Protein AF-A0A0R1ZJF3-F1 (afdb_monomer_lite)

Radius of gyration: 15.43 Å; chains: 1; bounding box: 34×26×50 Å

Secondary structure (DSSP, 8-state):
-PPPPHHHHHHHHHHHHHTS-HHHHSSHHHHHHHHHHHHHHTT--HHHHHHHHHHHHHHHHHHHHTTS-----HHHHHHHHHHHHHHHHHHHHHHHHHHHHHHT-

Structure (mmCIF, N/CA/C/O backbone):
data_AF-A0A0R1ZJF3-F1
#
_entry.id   AF-A0A0R1ZJF3-F1
#
loop_
_atom_site.group_PDB
_atom_site.id
_atom_site.type_symbol
_atom_site.label_atom_id
_atom_site.label_alt_id
_atom_site.label_comp_id
_atom_site.label_asym_id
_atom_site.label_entity_id
_atom_site.label_seq_id
_atom_site.pdbx_PDB_ins_code
_atom_site.Cartn_x
_atom_site.Cartn_y
_atom_site.Cartn_z
_atom_site.occupancy
_atom_site.B_iso_or_equiv
_atom_site.auth_seq_id
_atom_site.auth_comp_id
_atom_site.auth_asym_id
_atom_site.auth_atom_id
_atom_site.pdbx_PDB_model_num
ATOM 1 N N . MET A 1 1 ? 4.029 11.086 -17.158 1.00 46.34 1 MET A N 1
ATOM 2 C CA . MET A 1 1 ? 3.698 10.683 -15.772 1.00 46.34 1 MET A CA 1
ATOM 3 C C . MET A 1 1 ? 4.679 9.601 -15.334 1.00 46.34 1 MET A C 1
ATOM 5 O O . MET A 1 1 ? 4.661 8.502 -15.892 1.00 46.34 1 MET A O 1
ATOM 9 N N . GLY A 1 2 ? 5.639 10.009 -14.497 1.00 53.88 2 GLY A N 1
ATOM 10 C CA . GLY A 1 2 ? 6.896 9.313 -14.201 1.00 53.88 2 GLY A CA 1
ATOM 11 C C . GLY A 1 2 ? 6.761 8.154 -13.212 1.00 53.88 2 GLY A C 1
ATOM 12 O O . GLY A 1 2 ? 5.717 7.970 -12.598 1.00 53.88 2 GLY A O 1
ATOM 13 N N . LYS A 1 3 ? 7.820 7.344 -13.118 1.00 74.88 3 LYS A N 1
ATOM 14 C CA . LYS A 1 3 ? 7.965 6.277 -12.118 1.00 74.88 3 LYS A CA 1
ATOM 15 C C . LYS A 1 3 ? 7.875 6.902 -10.719 1.00 74.88 3 LYS A C 1
ATOM 17 O O . LYS A 1 3 ? 8.533 7.912 -10.501 1.00 74.88 3 LYS A O 1
ATOM 22 N N . ILE A 1 4 ? 7.099 6.313 -9.808 1.00 87.00 4 ILE A N 1
ATOM 23 C CA . ILE A 1 4 ? 7.144 6.709 -8.394 1.00 87.00 4 ILE A CA 1
ATOM 24 C C . ILE A 1 4 ? 8.488 6.266 -7.804 1.00 87.00 4 ILE A C 1
ATOM 26 O O . ILE A 1 4 ? 8.961 5.161 -8.089 1.00 87.00 4 ILE A O 1
ATOM 30 N N . SER A 1 5 ? 9.117 7.116 -7.006 1.00 92.00 5 SER A N 1
ATOM 31 C CA . SER A 1 5 ? 10.295 6.755 -6.221 1.00 92.00 5 SER A CA 1
ATOM 32 C C . SER A 1 5 ? 9.906 6.037 -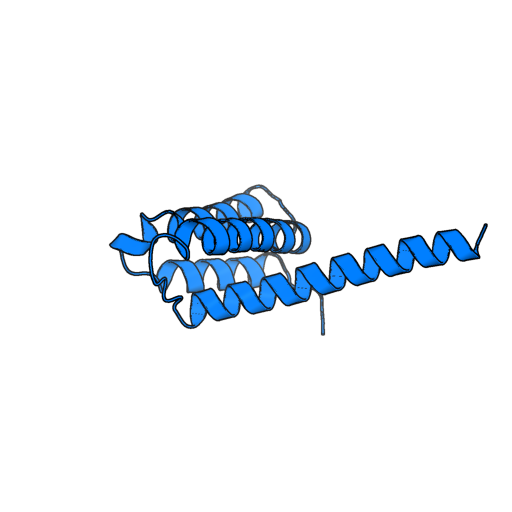4.923 1.00 92.00 5 SER A C 1
ATOM 34 O O . SER A 1 5 ? 8.777 6.142 -4.440 1.00 92.00 5 SER A O 1
ATOM 36 N N . ASN A 1 6 ? 10.863 5.328 -4.316 1.00 92.50 6 ASN A N 1
ATOM 37 C CA . ASN A 1 6 ? 10.654 4.694 -3.009 1.00 92.50 6 ASN A CA 1
ATOM 38 C C . ASN A 1 6 ? 10.295 5.725 -1.929 1.00 92.50 6 ASN A C 1
ATOM 40 O O . ASN A 1 6 ? 9.447 5.446 -1.090 1.00 92.50 6 ASN A O 1
ATOM 44 N N . GLN A 1 7 ? 10.904 6.915 -1.974 1.00 93.94 7 GLN A N 1
ATOM 45 C CA . GLN A 1 7 ? 10.639 7.983 -1.013 1.00 93.94 7 GLN A CA 1
ATOM 46 C C . GLN A 1 7 ? 9.219 8.537 -1.161 1.00 93.94 7 GLN A C 1
ATOM 48 O O . GLN A 1 7 ? 8.513 8.656 -0.166 1.00 93.94 7 GLN A O 1
ATOM 53 N N . GLU A 1 8 ? 8.774 8.819 -2.390 1.00 95.12 8 GLU A N 1
ATOM 54 C CA . GLU A 1 8 ? 7.407 9.294 -2.642 1.00 95.12 8 GLU A CA 1
ATOM 55 C C . GLU A 1 8 ? 6.364 8.274 -2.177 1.00 95.12 8 GLU A C 1
ATOM 57 O O . GLU A 1 8 ? 5.396 8.639 -1.511 1.00 95.12 8 GLU A O 1
ATOM 62 N N . LEU A 1 9 ? 6.572 6.985 -2.474 1.00 95.94 9 LEU A N 1
ATOM 63 C CA . LEU A 1 9 ? 5.661 5.942 -2.011 1.00 95.94 9 LEU A CA 1
ATOM 64 C C . LEU A 1 9 ? 5.676 5.814 -0.482 1.00 95.94 9 LEU A C 1
ATOM 66 O O . LEU A 1 9 ? 4.614 5.670 0.120 1.00 95.94 9 LEU A O 1
ATOM 70 N N . PHE A 1 10 ? 6.848 5.898 0.149 1.00 96.19 10 PHE A N 1
ATOM 71 C CA . PHE A 1 10 ? 6.958 5.859 1.605 1.00 96.19 10 PHE A CA 1
ATOM 72 C C . PHE A 1 10 ? 6.189 7.015 2.257 1.00 96.19 10 PHE A C 1
ATOM 74 O O . PHE A 1 10 ? 5.425 6.782 3.187 1.00 96.19 10 PHE A O 1
ATOM 81 N N . SER A 1 11 ? 6.307 8.239 1.730 1.00 96.50 11 SER A N 1
ATOM 82 C CA . SER A 1 11 ? 5.553 9.399 2.224 1.00 96.50 11 SER A CA 1
ATOM 83 C C . SER A 1 11 ? 4.037 9.224 2.095 1.00 96.50 11 SER A C 1
ATOM 85 O O . SER A 1 11 ? 3.299 9.607 3.003 1.00 96.50 11 SER A O 1
ATOM 87 N N . LEU A 1 12 ? 3.554 8.616 1.006 1.00 97.00 12 LEU A N 1
ATOM 88 C CA . LEU A 1 12 ? 2.130 8.297 0.846 1.00 97.00 12 LEU A CA 1
ATOM 89 C C . LEU A 1 12 ? 1.658 7.249 1.860 1.00 97.00 12 LEU A C 1
ATOM 91 O O . LEU A 1 12 ? 0.562 7.375 2.405 1.00 97.00 12 LEU A O 1
ATOM 95 N N . ILE A 1 13 ? 2.478 6.228 2.118 1.00 96.94 13 ILE A N 1
ATOM 96 C CA . ILE A 1 13 ? 2.183 5.185 3.107 1.00 96.94 13 ILE A CA 1
ATOM 97 C C . ILE A 1 13 ? 2.133 5.779 4.516 1.00 96.94 13 ILE A C 1
ATOM 99 O O . ILE A 1 13 ? 1.179 5.515 5.243 1.00 96.94 13 ILE A O 1
ATOM 103 N N . ASP A 1 14 ? 3.115 6.603 4.879 1.00 97.06 14 ASP A N 1
ATOM 104 C CA . ASP A 1 14 ? 3.182 7.264 6.184 1.00 97.06 14 ASP A CA 1
ATOM 105 C C . ASP A 1 14 ? 1.979 8.194 6.403 1.00 97.06 14 ASP A C 1
ATOM 107 O O . ASP A 1 14 ? 1.281 8.095 7.411 1.00 97.06 14 ASP A O 1
ATOM 111 N N . THR A 1 15 ? 1.644 9.011 5.400 1.00 97.19 15 THR A N 1
ATOM 112 C CA . THR A 1 15 ? 0.462 9.888 5.443 1.00 97.19 15 THR A CA 1
ATOM 113 C C . THR A 1 15 ? -0.831 9.083 5.610 1.00 97.19 15 THR A C 1
ATOM 115 O O . THR A 1 15 ? -1.684 9.431 6.425 1.00 97.19 15 THR A O 1
ATOM 118 N N . ALA A 1 16 ? -0.982 7.976 4.876 1.00 96.56 16 ALA A N 1
ATOM 119 C CA . ALA A 1 16 ? -2.157 7.117 4.986 1.00 96.56 16 ALA A CA 1
ATOM 120 C C . ALA A 1 16 ? -2.252 6.436 6.358 1.00 96.56 16 ALA A C 1
ATOM 122 O O . ALA A 1 16 ? -3.333 6.414 6.943 1.00 96.56 16 ALA A O 1
ATOM 123 N N . TYR A 1 17 ? -1.143 5.920 6.891 1.00 96.00 17 TYR A N 1
ATOM 124 C CA . TYR A 1 17 ? -1.110 5.280 8.206 1.00 96.00 17 TYR A CA 1
ATOM 125 C C . TYR A 1 17 ? -1.464 6.268 9.322 1.00 96.00 17 TYR A C 1
ATOM 127 O O . TYR A 1 17 ? -2.335 5.986 10.143 1.00 96.00 17 TYR A O 1
ATOM 135 N N . ASN A 1 18 ? -0.867 7.461 9.299 1.00 96.00 18 ASN A N 1
ATOM 136 C CA . ASN A 1 18 ? -1.097 8.496 10.307 1.00 96.00 18 ASN A CA 1
ATOM 137 C C . ASN A 1 18 ? -2.488 9.150 10.202 1.00 96.00 18 ASN A C 1
ATOM 139 O O . ASN A 1 18 ? -2.938 9.771 11.161 1.00 96.00 18 ASN A O 1
ATOM 143 N N . SER A 1 19 ? -3.197 8.987 9.077 1.00 95.31 19 SER A N 1
ATOM 144 C CA . SER A 1 19 ? -4.601 9.414 8.943 1.00 95.31 19 SER A CA 1
ATOM 145 C C . SER A 1 19 ? -5.597 8.507 9.678 1.00 95.31 19 SER A C 1
ATOM 147 O O . SER A 1 19 ? -6.740 8.901 9.912 1.00 95.31 19 SER A O 1
ATOM 149 N N . LEU A 1 20 ? -5.192 7.277 10.013 1.00 92.00 20 LEU A N 1
ATOM 150 C CA . LEU A 1 20 ? -6.039 6.315 10.709 1.00 92.00 20 LEU A CA 1
ATOM 151 C C . LEU A 1 20 ? -6.170 6.670 12.193 1.00 92.00 20 LEU A C 1
ATOM 153 O O . LEU A 1 20 ? -5.217 7.133 12.820 1.00 92.00 20 LEU A O 1
ATOM 157 N N . SER A 1 21 ? -7.335 6.370 12.771 1.00 90.62 21 SER A N 1
ATOM 158 C CA . SER A 1 21 ? -7.517 6.399 14.224 1.00 90.62 21 SER A CA 1
ATOM 159 C C . SER A 1 21 ? -6.624 5.355 14.907 1.00 90.62 21 SER A C 1
ATOM 161 O O . SER A 1 21 ? -6.244 4.361 14.289 1.00 90.62 21 SER A O 1
ATOM 163 N N . GLU A 1 22 ? -6.320 5.519 16.196 1.00 89.38 22 GLU A N 1
ATOM 164 C CA . GLU A 1 22 ? -5.487 4.560 16.941 1.00 89.38 22 GLU A CA 1
ATOM 165 C C . GLU A 1 22 ? -6.064 3.129 16.918 1.00 89.38 22 GLU A C 1
ATOM 167 O O . GLU A 1 22 ? -5.325 2.145 16.817 1.00 89.38 22 GLU A O 1
ATOM 172 N N . SER A 1 23 ? -7.397 2.991 16.924 1.00 86.69 23 SER A N 1
ATOM 173 C CA . SER A 1 23 ? -8.050 1.686 16.769 1.00 86.69 23 SER A CA 1
ATOM 174 C C . SER A 1 23 ? -7.844 1.093 15.375 1.00 86.69 23 SER A C 1
ATOM 176 O O . SER A 1 23 ? -7.652 -0.115 15.241 1.00 86.69 23 SER A O 1
ATOM 178 N N . ASP A 1 24 ? -7.849 1.928 14.335 1.00 87.06 24 ASP A N 1
ATOM 179 C CA . ASP A 1 24 ? -7.687 1.490 12.948 1.00 87.06 24 ASP A CA 1
ATOM 180 C C . ASP A 1 24 ? -6.220 1.230 12.580 1.00 87.06 24 ASP A C 1
ATOM 182 O O . ASP A 1 24 ? -5.949 0.338 11.773 1.00 87.06 24 ASP A O 1
ATOM 186 N N . GLN A 1 25 ? -5.265 1.922 13.207 1.00 90.19 25 GLN A N 1
ATOM 187 C CA . GLN A 1 25 ? -3.830 1.632 13.083 1.00 90.19 25 GLN A CA 1
ATOM 188 C C . GLN A 1 25 ? -3.493 0.225 13.593 1.00 90.19 25 GLN A C 1
ATOM 190 O O . GLN A 1 25 ? -2.744 -0.512 12.952 1.00 90.19 25 GLN A O 1
ATOM 195 N N . ASN A 1 26 ? -4.116 -0.187 14.699 1.00 88.62 26 ASN A N 1
ATOM 196 C CA . ASN A 1 26 ? -3.962 -1.533 15.258 1.00 88.62 26 ASN A CA 1
ATOM 197 C C . ASN A 1 26 ? -4.826 -2.593 14.552 1.00 88.62 26 ASN A C 1
ATOM 199 O O . ASN A 1 26 ? -4.676 -3.793 14.800 1.00 88.62 26 ASN A O 1
ATOM 203 N N . SER A 1 27 ? -5.729 -2.168 13.666 1.00 89.44 27 SER A N 1
ATOM 204 C CA . SER A 1 27 ? -6.568 -3.067 12.880 1.00 89.44 27 SER A CA 1
ATOM 205 C C . SER A 1 27 ? -5.788 -3.745 11.749 1.00 89.44 27 SER A C 1
ATOM 207 O O . SER A 1 27 ? -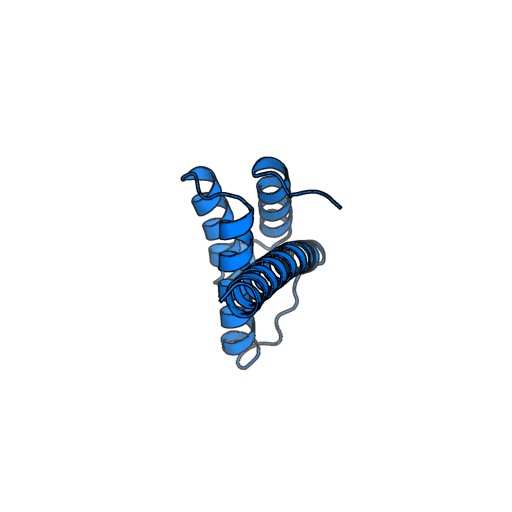4.648 -3.402 11.429 1.00 89.44 27 SER A O 1
ATOM 209 N N . LYS A 1 28 ? -6.452 -4.683 11.065 1.00 89.25 28 LYS A N 1
ATOM 210 C CA . LYS A 1 28 ? -5.906 -5.329 9.868 1.00 89.25 28 LYS A CA 1
ATOM 211 C C . LYS A 1 28 ? -5.525 -4.312 8.784 1.00 89.25 28 LYS A C 1
ATOM 213 O O . LYS A 1 28 ? -4.503 -4.501 8.137 1.00 89.25 28 LYS A O 1
ATOM 218 N N . LEU A 1 29 ? -6.293 -3.232 8.604 1.00 89.50 29 LEU A N 1
ATOM 219 C CA . LEU A 1 29 ? -5.984 -2.194 7.615 1.00 89.50 29 LEU A CA 1
ATOM 220 C C . LEU A 1 29 ? -4.667 -1.477 7.940 1.00 89.50 29 LEU A C 1
ATOM 222 O O . LEU A 1 29 ? -3.796 -1.379 7.075 1.00 89.50 29 LEU A O 1
ATOM 226 N N . GLY A 1 30 ? -4.500 -1.026 9.185 1.00 92.25 30 GLY A N 1
ATOM 227 C CA . GLY A 1 30 ? -3.273 -0.367 9.630 1.00 92.25 30 GLY A CA 1
ATOM 228 C C . GLY A 1 30 ? -2.052 -1.279 9.516 1.00 92.25 30 GLY A C 1
ATOM 229 O O . GLY A 1 30 ? -1.028 -0.867 8.973 1.00 92.25 30 GLY A O 1
ATOM 230 N N . GLN A 1 31 ? -2.184 -2.556 9.889 1.00 93.25 31 GLN A N 1
ATOM 231 C CA . GLN A 1 31 ? -1.114 -3.549 9.727 1.00 93.25 31 GLN A CA 1
ATOM 232 C C . GLN A 1 31 ? -0.699 -3.755 8.261 1.00 93.25 31 GLN A C 1
ATOM 234 O O . GLN A 1 31 ? 0.489 -3.910 7.979 1.00 93.25 31 GLN A O 1
ATOM 239 N N . LEU A 1 32 ? -1.644 -3.745 7.313 1.00 93.88 32 LEU A N 1
ATOM 240 C CA . LEU A 1 32 ? -1.336 -3.870 5.882 1.00 93.88 32 LEU A CA 1
ATOM 241 C C . LEU A 1 32 ? -0.554 -2.661 5.356 1.00 93.88 32 LEU A C 1
ATOM 243 O O . LEU A 1 32 ? 0.428 -2.832 4.632 1.00 93.88 32 LEU A O 1
ATOM 247 N N . ILE A 1 33 ? -0.960 -1.452 5.747 1.00 95.12 33 ILE A N 1
ATOM 248 C CA . ILE A 1 33 ? -0.273 -0.213 5.361 1.00 95.12 33 ILE A CA 1
ATOM 249 C C . ILE A 1 33 ? 1.135 -0.180 5.975 1.00 95.12 33 ILE A C 1
ATOM 251 O O . ILE A 1 33 ? 2.111 0.058 5.264 1.00 95.12 33 ILE A O 1
ATOM 255 N N . LEU A 1 34 ? 1.274 -0.524 7.259 1.00 95.88 34 LEU A N 1
ATOM 256 C CA . LEU A 1 34 ? 2.570 -0.594 7.939 1.00 95.88 34 LEU A CA 1
ATOM 257 C C . LEU A 1 34 ? 3.510 -1.622 7.292 1.00 95.88 34 LEU A C 1
ATOM 259 O O . LEU A 1 34 ? 4.697 -1.359 7.091 1.00 95.88 34 LEU A O 1
ATOM 263 N N . LYS A 1 35 ? 2.983 -2.786 6.901 1.00 95.94 35 LYS A N 1
ATOM 264 C CA . LYS A 1 35 ? 3.747 -3.820 6.193 1.00 95.94 35 LYS A CA 1
ATOM 265 C C . LYS A 1 35 ? 4.297 -3.317 4.855 1.00 95.94 35 LYS A C 1
ATOM 267 O O . LYS A 1 35 ? 5.382 -3.734 4.451 1.00 95.94 35 LYS A O 1
ATOM 272 N N . ALA A 1 36 ? 3.591 -2.424 4.160 1.00 95.19 36 ALA A N 1
ATOM 273 C CA . ALA A 1 36 ? 4.100 -1.809 2.936 1.00 95.19 36 ALA A CA 1
ATOM 274 C C . ALA A 1 36 ? 5.316 -0.909 3.211 1.00 95.19 36 ALA A C 1
ATOM 276 O O . ALA A 1 36 ? 6.324 -1.036 2.516 1.00 95.19 36 ALA A O 1
ATOM 277 N N . ALA A 1 37 ? 5.274 -0.090 4.269 1.00 95.81 37 ALA A N 1
ATOM 278 C CA . ALA A 1 37 ? 6.430 0.702 4.703 1.00 95.81 37 ALA A CA 1
ATOM 279 C C . ALA A 1 37 ? 7.630 -0.193 5.058 1.00 95.81 37 ALA A C 1
ATOM 281 O O . ALA A 1 37 ? 8.754 0.067 4.630 1.00 95.81 37 ALA A O 1
ATOM 282 N N . GLN A 1 38 ? 7.390 -1.290 5.783 1.00 95.69 38 GLN A N 1
ATOM 283 C CA . GLN A 1 38 ? 8.433 -2.264 6.124 1.00 95.69 38 GLN A CA 1
ATOM 284 C C . GLN A 1 38 ? 9.053 -2.911 4.880 1.00 95.69 38 GLN A C 1
ATOM 286 O O . GLN A 1 38 ? 10.271 -3.048 4.807 1.00 95.69 38 GLN A O 1
ATOM 291 N N . ASN A 1 39 ? 8.244 -3.275 3.879 1.00 94.38 39 ASN A N 1
ATOM 292 C CA . ASN A 1 39 ? 8.759 -3.838 2.630 1.00 94.38 39 ASN A CA 1
ATOM 293 C C . ASN A 1 39 ? 9.702 -2.859 1.915 1.00 94.38 39 ASN A C 1
ATOM 295 O O . ASN A 1 39 ? 10.766 -3.279 1.462 1.00 94.38 39 ASN A O 1
ATOM 299 N N . LEU A 1 40 ? 9.344 -1.572 1.842 1.00 94.25 40 LEU A N 1
ATOM 300 C CA . LEU A 1 40 ? 10.214 -0.541 1.263 1.00 94.25 40 LEU A CA 1
ATOM 301 C C . LEU A 1 40 ? 11.519 -0.39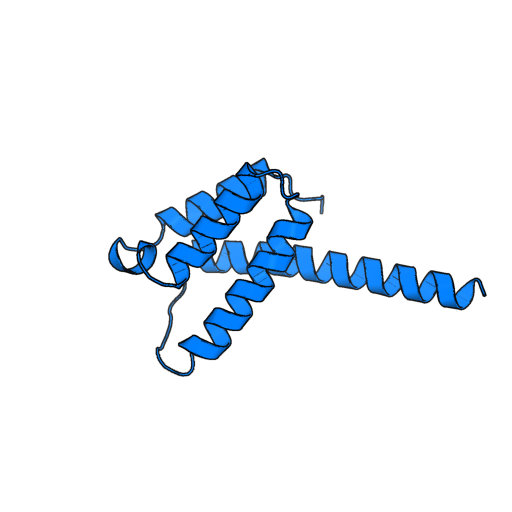2 2.045 1.00 94.25 40 LEU A C 1
ATOM 303 O O . LEU A 1 40 ? 12.591 -0.364 1.443 1.00 94.25 40 LEU A O 1
ATOM 307 N N . ASN A 1 41 ? 11.443 -0.366 3.378 1.00 92.88 41 ASN A N 1
ATOM 308 C CA . ASN A 1 41 ? 12.624 -0.286 4.242 1.00 92.88 41 ASN A CA 1
ATOM 309 C C . ASN A 1 41 ? 13.547 -1.505 4.098 1.00 92.88 41 ASN A C 1
ATOM 311 O O . ASN A 1 41 ? 14.760 -1.377 4.236 1.00 92.88 41 ASN A O 1
ATOM 315 N N . HIS A 1 42 ? 12.996 -2.677 3.778 1.00 94.94 42 HIS A N 1
ATOM 316 C CA . HIS A 1 42 ? 13.761 -3.895 3.499 1.00 94.94 42 HIS A CA 1
ATOM 317 C C . HIS A 1 42 ? 14.254 -3.999 2.044 1.00 94.94 42 HIS A C 1
ATOM 319 O O . HIS A 1 42 ? 14.706 -5.062 1.622 1.00 94.94 42 HIS A O 1
ATOM 325 N N . GLY A 1 43 ? 14.184 -2.913 1.268 1.00 92.19 43 GLY A N 1
ATOM 326 C CA . GLY A 1 43 ? 14.760 -2.838 -0.074 1.00 92.19 43 GLY A CA 1
ATOM 327 C C . GLY A 1 43 ? 13.835 -3.291 -1.205 1.00 92.19 43 GLY A C 1
ATOM 328 O O . GLY A 1 43 ? 14.301 -3.440 -2.333 1.00 92.19 43 GLY A O 1
ATOM 329 N N . MET A 1 44 ? 12.537 -3.494 -0.948 1.00 93.62 44 MET A N 1
ATOM 330 C CA . MET A 1 44 ? 11.564 -3.689 -2.026 1.00 93.62 44 MET A CA 1
ATOM 331 C C . MET A 1 44 ? 11.450 -2.406 -2.857 1.00 93.62 44 MET A C 1
ATOM 333 O O . MET A 1 44 ? 11.318 -1.314 -2.307 1.00 93.62 44 MET A O 1
ATOM 337 N N . ASP A 1 45 ? 11.478 -2.522 -4.184 1.00 93.06 45 ASP A N 1
ATOM 338 C CA . ASP A 1 45 ? 11.264 -1.370 -5.056 1.00 93.06 45 ASP A CA 1
ATOM 339 C C . ASP A 1 45 ? 9.799 -0.905 -5.024 1.00 93.06 45 ASP A C 1
ATOM 341 O O . ASP A 1 45 ? 8.874 -1.693 -4.794 1.00 93.06 45 ASP A O 1
ATOM 345 N N . ALA A 1 46 ? 9.575 0.383 -5.285 1.00 92.06 46 ALA A N 1
ATOM 346 C CA . ALA A 1 46 ? 8.253 0.988 -5.185 1.00 92.06 46 ALA A CA 1
ATOM 347 C C . ALA A 1 46 ? 7.203 0.345 -6.102 1.00 92.06 46 ALA A C 1
ATOM 349 O O . ALA A 1 46 ? 6.035 0.270 -5.727 1.00 92.06 46 ALA A O 1
ATOM 350 N N . ILE A 1 47 ? 7.585 -0.153 -7.283 1.00 91.31 47 ILE A N 1
ATOM 351 C CA . ILE A 1 47 ? 6.631 -0.768 -8.215 1.00 91.31 47 ILE A CA 1
ATOM 352 C C . ILE A 1 47 ? 6.162 -2.110 -7.654 1.00 91.31 47 ILE A C 1
ATOM 354 O O . ILE A 1 47 ? 4.954 -2.348 -7.563 1.00 91.31 47 ILE A O 1
ATOM 358 N N . THR A 1 48 ? 7.096 -2.964 -7.233 1.00 91.81 48 THR A N 1
ATOM 359 C CA . THR A 1 48 ? 6.776 -4.246 -6.589 1.00 91.81 48 THR A CA 1
ATOM 360 C C . THR A 1 48 ? 5.962 -4.031 -5.314 1.00 91.81 48 THR A C 1
ATOM 362 O O . THR A 1 48 ? 4.982 -4.744 -5.078 1.00 91.81 48 THR A O 1
ATOM 365 N N . CYS A 1 49 ? 6.300 -3.007 -4.526 1.00 94.12 49 CYS A N 1
ATOM 366 C CA . CYS A 1 49 ? 5.548 -2.650 -3.329 1.00 94.12 49 CYS A CA 1
ATOM 367 C C . CYS A 1 49 ? 4.112 -2.217 -3.656 1.00 94.12 49 CYS A C 1
ATOM 369 O O . CYS A 1 49 ? 3.184 -2.708 -3.019 1.00 94.12 49 CYS A O 1
ATOM 371 N N . CYS A 1 50 ? 3.897 -1.376 -4.675 1.00 92.94 50 CYS A N 1
ATOM 372 C CA . CYS A 1 50 ? 2.557 -0.985 -5.132 1.00 92.94 50 CYS A CA 1
ATOM 373 C C . CYS A 1 50 ? 1.711 -2.189 -5.562 1.00 92.94 50 CYS A C 1
ATOM 375 O O . CYS A 1 50 ? 0.548 -2.291 -5.177 1.00 92.94 50 CYS A O 1
ATOM 377 N N . ILE A 1 51 ? 2.288 -3.124 -6.323 1.00 91.00 51 ILE A N 1
ATOM 378 C CA . ILE A 1 51 ? 1.581 -4.337 -6.765 1.00 91.00 51 ILE A CA 1
ATOM 379 C C . ILE A 1 51 ? 1.144 -5.171 -5.556 1.00 91.00 51 ILE A C 1
ATOM 381 O O . ILE A 1 51 ? -0.015 -5.579 -5.464 1.00 91.00 51 ILE A O 1
ATOM 385 N N . LYS A 1 52 ? 2.055 -5.391 -4.602 1.00 93.25 52 LYS A N 1
ATOM 386 C CA . LYS A 1 52 ? 1.766 -6.160 -3.387 1.00 93.25 52 LYS A CA 1
ATOM 387 C C . LYS A 1 52 ? 0.728 -5.469 -2.504 1.00 93.25 52 LYS A C 1
ATOM 389 O O . LYS A 1 52 ? -0.182 -6.122 -2.005 1.00 93.25 52 LYS A O 1
ATOM 394 N N . LEU A 1 53 ? 0.829 -4.151 -2.367 1.00 92.38 53 LEU A N 1
ATOM 395 C CA . LEU A 1 53 ? -0.114 -3.338 -1.612 1.00 92.38 53 LEU A CA 1
ATOM 396 C C . LEU A 1 53 ? -1.528 -3.418 -2.206 1.00 92.38 53 LEU A C 1
ATOM 398 O O . LEU A 1 53 ? -2.489 -3.562 -1.461 1.00 92.38 53 LEU A O 1
ATOM 402 N N . ILE A 1 54 ? -1.672 -3.411 -3.534 1.00 92.06 54 ILE A N 1
ATOM 403 C CA . ILE A 1 54 ? -2.977 -3.578 -4.194 1.00 92.06 54 ILE A CA 1
ATOM 404 C C . ILE A 1 54 ? -3.563 -4.967 -3.999 1.00 92.06 54 ILE A C 1
ATOM 406 O O . ILE A 1 54 ? -4.768 -5.091 -3.769 1.00 92.06 54 ILE A O 1
ATOM 410 N N . HIS A 1 55 ? -2.733 -6.005 -4.045 1.00 90.00 55 HIS A N 1
ATOM 411 C CA . HIS A 1 55 ? -3.174 -7.355 -3.716 1.00 90.00 55 HIS A CA 1
ATOM 412 C C . HIS A 1 55 ? -3.699 -7.436 -2.270 1.00 90.00 55 HIS A C 1
ATOM 414 O O . HIS A 1 55 ? -4.790 -7.960 -2.022 1.00 90.00 55 HIS A O 1
ATOM 420 N N . ASP A 1 56 ? -2.956 -6.864 -1.322 1.00 90.38 56 ASP A N 1
ATOM 421 C CA . ASP A 1 56 ? -3.315 -6.841 0.097 1.00 90.38 56 ASP A CA 1
ATOM 422 C C . ASP A 1 56 ? -4.596 -6.015 0.346 1.00 90.38 56 ASP A C 1
ATOM 424 O O . ASP A 1 56 ? -5.504 -6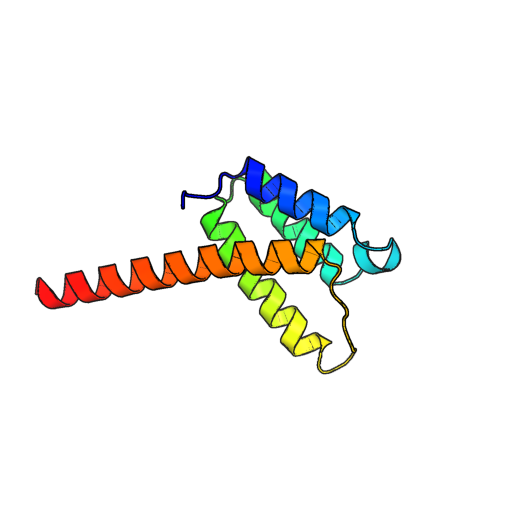.490 1.035 1.00 90.38 56 ASP A O 1
ATOM 428 N N . PHE A 1 57 ? -4.742 -4.842 -0.285 1.00 89.50 57 PHE A N 1
ATOM 429 C CA . PHE A 1 57 ? -5.975 -4.043 -0.246 1.00 89.50 57 PHE A CA 1
ATOM 430 C C . PHE A 1 57 ? -7.170 -4.787 -0.838 1.00 89.50 57 PHE A C 1
ATOM 432 O O . PHE A 1 57 ? -8.236 -4.792 -0.232 1.00 89.50 57 PHE A O 1
ATOM 439 N N . SER A 1 58 ? -7.014 -5.429 -1.996 1.00 86.62 58 SER A N 1
ATOM 440 C CA . SER A 1 58 ? -8.105 -6.163 -2.652 1.00 86.62 58 SER A CA 1
ATOM 441 C C . SER A 1 58 ? -8.585 -7.321 -1.781 1.00 86.62 58 SER A C 1
ATOM 443 O O . SER A 1 58 ? -9.784 -7.508 -1.595 1.00 86.62 58 SER A O 1
ATOM 445 N N . THR A 1 59 ? -7.647 -8.049 -1.171 1.00 85.75 59 THR A N 1
ATOM 446 C CA . THR A 1 59 ? -7.946 -9.124 -0.215 1.00 85.75 59 THR A CA 1
ATOM 447 C C . THR A 1 59 ? -8.669 -8.585 1.019 1.00 85.75 59 THR A C 1
ATOM 449 O O . THR A 1 59 ? -9.635 -9.186 1.486 1.00 85.75 59 THR A O 1
ATOM 452 N N . TYR A 1 60 ? -8.225 -7.442 1.548 1.00 84.62 60 TYR A N 1
ATOM 453 C CA . TYR A 1 60 ? -8.870 -6.788 2.681 1.00 84.62 60 TYR A CA 1
ATOM 454 C C . TYR A 1 60 ? -10.294 -6.338 2.349 1.00 84.62 60 TYR A C 1
ATOM 456 O O . TYR A 1 60 ? -11.212 -6.682 3.081 1.00 84.62 60 TYR A O 1
ATOM 464 N N . ILE A 1 61 ? -10.492 -5.652 1.222 1.00 82.88 61 ILE A N 1
ATOM 465 C CA . ILE A 1 61 ? -11.804 -5.201 0.748 1.00 82.88 61 ILE A CA 1
ATOM 466 C C . ILE A 1 61 ? -12.741 -6.399 0.571 1.00 82.88 61 ILE A C 1
ATOM 468 O O . ILE A 1 61 ? -13.836 -6.375 1.114 1.00 82.88 61 ILE A O 1
ATOM 472 N N . LEU A 1 62 ? -12.313 -7.465 -0.111 1.00 78.50 62 LEU A N 1
ATOM 473 C CA . LEU A 1 62 ? -13.156 -8.642 -0.345 1.00 78.50 62 LEU A CA 1
ATOM 474 C C . LEU A 1 62 ? -13.560 -9.348 0.955 1.00 78.50 62 LEU A C 1
ATOM 476 O O . LEU A 1 62 ? -14.720 -9.707 1.118 1.00 78.50 62 LEU A O 1
ATOM 480 N N . ILE A 1 63 ? -12.626 -9.547 1.888 1.00 73.38 63 ILE A N 1
ATOM 481 C CA . ILE A 1 63 ? -12.919 -10.244 3.150 1.00 73.38 63 ILE A CA 1
ATOM 482 C C . ILE A 1 63 ? -13.741 -9.358 4.087 1.00 73.38 63 ILE A C 1
ATOM 484 O O . ILE A 1 63 ? -14.683 -9.824 4.722 1.00 73.38 63 ILE A O 1
ATOM 488 N N . ASP A 1 64 ? -13.366 -8.089 4.200 1.00 66.06 64 ASP A N 1
ATOM 489 C CA . ASP A 1 64 ? -13.818 -7.227 5.282 1.00 66.06 64 ASP A CA 1
ATOM 490 C C . ASP A 1 64 ? -15.037 -6.380 4.858 1.00 66.06 64 ASP A C 1
ATOM 492 O O . ASP A 1 64 ? -15.868 -6.104 5.715 1.00 66.06 64 ASP A O 1
ATOM 496 N N . GLN A 1 65 ? -15.275 -6.092 3.562 1.00 55.72 65 GLN A N 1
ATOM 497 C CA . GLN A 1 65 ? -16.567 -5.527 3.101 1.00 55.72 65 GLN A CA 1
ATOM 498 C C . GLN A 1 65 ? -17.741 -6.485 3.314 1.00 55.72 65 GLN A C 1
ATOM 500 O O . GLN A 1 65 ? -18.864 -6.033 3.533 1.00 55.72 65 GLN A O 1
ATOM 505 N N . HIS A 1 66 ? -17.500 -7.799 3.282 1.00 54.88 66 HIS A N 1
ATOM 506 C CA . HIS A 1 66 ? -18.532 -8.784 3.610 1.00 54.88 66 HIS A CA 1
ATOM 507 C C . HIS A 1 66 ? -18.937 -8.750 5.093 1.00 54.88 66 HIS A C 1
ATOM 509 O O . HIS A 1 66 ? -20.018 -9.227 5.433 1.00 54.88 66 HIS A O 1
ATOM 515 N N . ILE A 1 67 ? -18.096 -8.188 5.970 1.00 53.78 67 ILE A N 1
ATOM 516 C CA . ILE A 1 67 ? -18.259 -8.249 7.430 1.00 53.78 67 ILE A CA 1
ATOM 517 C C . ILE A 1 67 ? -18.529 -6.854 8.025 1.00 53.78 67 ILE A C 1
ATOM 519 O O . ILE A 1 67 ? -19.237 -6.742 9.028 1.00 53.78 67 ILE A O 1
ATOM 523 N N . LYS A 1 68 ? -17.998 -5.776 7.429 1.00 55.50 68 LYS A N 1
ATOM 524 C CA . LYS A 1 68 ? -18.078 -4.395 7.929 1.00 55.50 68 LYS A CA 1
ATOM 525 C C . LYS A 1 68 ? -18.097 -3.360 6.799 1.00 55.50 68 LYS A C 1
ATOM 527 O O . LYS A 1 68 ? -17.441 -3.485 5.771 1.00 55.50 68 LYS A O 1
ATOM 532 N N . ASN A 1 69 ? -18.815 -2.265 7.036 1.00 58.03 69 ASN A N 1
ATOM 533 C CA . ASN A 1 69 ? -18.916 -1.121 6.129 1.00 58.03 69 ASN A CA 1
ATOM 534 C C . ASN A 1 69 ? -17.663 -0.225 6.256 1.00 58.03 69 ASN A C 1
ATOM 536 O O . ASN A 1 69 ? -17.693 0.822 6.905 1.00 58.03 69 ASN A O 1
ATOM 540 N N . ILE A 1 70 ? -16.526 -0.682 5.724 1.00 61.69 70 ILE A N 1
ATOM 541 C CA . ILE A 1 70 ? -15.222 -0.016 5.879 1.00 61.69 70 ILE A CA 1
ATOM 542 C C . ILE A 1 70 ? -15.228 1.334 5.164 1.00 61.69 70 ILE A C 1
ATOM 544 O O . ILE A 1 70 ? -15.424 1.417 3.949 1.00 61.69 70 ILE A O 1
ATOM 548 N N . LYS A 1 71 ? -14.944 2.404 5.909 1.00 72.12 71 LYS A N 1
ATOM 549 C CA . LYS A 1 71 ? -14.717 3.740 5.353 1.00 72.12 71 LYS A CA 1
ATOM 550 C C . LYS A 1 71 ? -13.223 4.037 5.340 1.00 72.12 71 LYS A C 1
ATOM 552 O O . LYS A 1 71 ? -12.642 4.327 6.376 1.00 72.12 71 LYS A O 1
ATOM 557 N N . PHE A 1 72 ? -12.612 4.007 4.159 1.00 84.69 72 PHE A N 1
ATOM 558 C CA . PHE A 1 72 ? -11.263 4.547 3.988 1.00 84.69 72 PHE A CA 1
ATOM 559 C C . PHE A 1 72 ? -11.252 6.064 4.190 1.00 84.69 72 PHE A C 1
ATOM 561 O O . PHE A 1 72 ? -12.124 6.771 3.663 1.00 84.69 72 PHE A O 1
ATOM 568 N N . THR A 1 73 ? -10.227 6.551 4.888 1.00 90.19 73 THR A N 1
ATOM 569 C CA . THR A 1 73 ? -9.878 7.973 4.927 1.00 90.19 73 THR A CA 1
ATOM 570 C C . THR A 1 73 ? -9.489 8.457 3.521 1.00 90.19 73 THR A C 1
ATOM 572 O O . THR A 1 73 ? -9.159 7.638 2.650 1.00 90.19 73 THR A O 1
ATOM 575 N N . PRO A 1 74 ? -9.560 9.769 3.239 1.00 93.38 74 PRO A N 1
ATOM 576 C CA . PRO A 1 74 ? -9.099 10.326 1.967 1.00 93.38 74 PRO A CA 1
ATOM 577 C C . PRO A 1 74 ? -7.665 9.912 1.602 1.00 93.38 74 PRO A C 1
ATOM 579 O O . PRO A 1 74 ? -7.396 9.585 0.448 1.00 93.38 74 PRO A O 1
ATOM 582 N N . GLU A 1 75 ? -6.772 9.842 2.582 1.00 96.19 75 GLU A N 1
ATOM 583 C CA . GLU A 1 75 ? -5.357 9.512 2.425 1.00 96.19 75 GLU A CA 1
ATOM 584 C C . GLU A 1 75 ? -5.171 8.032 2.069 1.00 96.19 75 GLU A C 1
ATOM 586 O O . GLU A 1 75 ? -4.436 7.703 1.138 1.00 96.19 75 GLU A O 1
ATOM 591 N N . VAL A 1 76 ? -5.909 7.130 2.728 1.00 93.69 76 VAL A N 1
ATOM 592 C CA . VAL A 1 76 ? -5.910 5.698 2.386 1.00 93.69 76 VAL A CA 1
ATOM 593 C C . VAL A 1 76 ? -6.485 5.469 0.986 1.00 93.69 76 VAL A C 1
ATOM 595 O O . VAL A 1 76 ? -5.948 4.667 0.219 1.00 93.69 76 VAL A O 1
ATOM 598 N N . LYS A 1 77 ? -7.540 6.204 0.603 1.00 91.94 77 LYS A N 1
ATOM 599 C CA . LYS A 1 77 ? -8.077 6.161 -0.769 1.00 91.94 77 LYS A CA 1
ATOM 600 C C . LYS A 1 77 ? -7.050 6.639 -1.785 1.00 91.94 77 LYS A C 1
ATOM 602 O O . LYS A 1 77 ? -6.920 6.025 -2.841 1.00 91.94 77 LYS A O 1
ATOM 607 N N . HIS A 1 78 ? -6.332 7.713 -1.473 1.00 94.75 78 HIS A N 1
ATOM 608 C CA . HIS A 1 78 ? -5.307 8.251 -2.351 1.00 94.75 78 HIS A CA 1
ATOM 609 C C . HIS A 1 78 ? -4.156 7.255 -2.543 1.00 94.75 78 HIS A C 1
ATOM 611 O O . HIS A 1 78 ? -3.796 6.958 -3.683 1.00 94.75 78 HIS A O 1
ATOM 617 N N . LEU A 1 79 ? -3.657 6.653 -1.457 1.00 95.50 79 LEU A N 1
ATOM 618 C CA . LEU A 1 79 ? -2.648 5.593 -1.513 1.00 95.50 79 LEU A CA 1
ATOM 619 C C . LEU A 1 79 ? -3.107 4.422 -2.394 1.00 95.50 79 LEU A C 1
ATOM 621 O O . LEU A 1 79 ? -2.365 3.986 -3.275 1.00 95.50 79 LEU A O 1
ATOM 625 N N . TYR A 1 80 ? -4.342 3.946 -2.205 1.00 92.88 80 TYR A N 1
ATOM 626 C CA . TYR A 1 80 ? -4.926 2.890 -3.034 1.00 92.88 80 TYR A CA 1
ATOM 627 C C . TYR A 1 80 ? -4.975 3.283 -4.519 1.00 92.88 80 TYR A C 1
ATOM 629 O O . TYR A 1 80 ? -4.577 2.502 -5.380 1.00 92.88 80 TYR A O 1
ATOM 637 N N . GLN A 1 81 ? -5.424 4.497 -4.844 1.00 91.88 81 GLN A N 1
ATOM 638 C CA . GLN A 1 81 ? -5.508 4.968 -6.230 1.00 91.88 81 GLN A CA 1
ATOM 639 C C . GLN A 1 81 ? -4.136 5.025 -6.906 1.00 91.88 81 GLN A C 1
ATOM 641 O O . GLN A 1 81 ? -3.987 4.521 -8.020 1.00 91.88 81 GLN A O 1
ATOM 646 N N . VAL A 1 82 ? -3.136 5.598 -6.230 1.00 93.00 82 VAL A N 1
ATOM 647 C CA . VAL A 1 82 ? -1.766 5.700 -6.752 1.00 93.00 82 VAL A CA 1
ATOM 648 C C . VAL A 1 82 ? -1.172 4.310 -6.966 1.00 93.00 82 VAL A C 1
ATOM 650 O O . VAL A 1 82 ? -0.684 4.007 -8.058 1.00 93.00 82 VAL A O 1
ATOM 653 N N . ALA A 1 83 ? -1.273 3.429 -5.967 1.00 92.00 83 ALA A N 1
ATOM 654 C CA . ALA A 1 83 ? -0.763 2.067 -6.070 1.00 92.00 83 ALA A CA 1
ATOM 655 C C . ALA A 1 83 ? -1.452 1.283 -7.203 1.00 92.00 83 ALA A C 1
ATOM 657 O O . ALA A 1 83 ? -0.779 0.570 -7.951 1.00 92.00 83 ALA A O 1
ATOM 658 N N . ASN A 1 84 ? -2.763 1.472 -7.397 1.00 89.81 84 ASN A N 1
ATOM 659 C CA . ASN A 1 84 ? -3.531 0.804 -8.448 1.00 89.81 84 ASN A CA 1
ATOM 660 C C . ASN A 1 84 ? -3.107 1.277 -9.840 1.00 89.81 84 ASN A C 1
ATOM 662 O O . ASN A 1 84 ? -2.871 0.453 -10.719 1.00 89.81 84 ASN A O 1
ATOM 666 N N . GLN A 1 85 ? -2.939 2.585 -10.040 1.00 90.25 85 GLN A N 1
ATOM 667 C CA . GLN A 1 85 ? -2.468 3.133 -11.316 1.00 90.25 85 GLN A CA 1
ATOM 668 C C . GLN A 1 85 ? -1.086 2.585 -11.697 1.00 90.25 85 GLN A C 1
ATOM 670 O O . GLN A 1 85 ? -0.861 2.210 -12.849 1.00 90.25 85 GLN A O 1
ATOM 675 N N . ILE A 1 86 ? -0.168 2.492 -10.731 1.00 89.00 86 ILE A N 1
ATOM 676 C CA . ILE A 1 86 ? 1.181 1.958 -10.956 1.00 89.00 86 ILE A CA 1
ATOM 677 C C . ILE A 1 86 ? 1.132 0.460 -11.266 1.00 89.00 86 ILE A C 1
ATOM 679 O O . ILE A 1 86 ? 1.754 0.014 -12.234 1.00 89.00 86 ILE A O 1
ATOM 683 N N . ALA A 1 87 ? 0.373 -0.313 -10.484 1.00 85.81 87 ALA A N 1
ATOM 684 C CA . ALA A 1 87 ? 0.221 -1.749 -10.689 1.00 85.81 87 ALA A CA 1
ATOM 685 C C . ALA A 1 87 ? -0.398 -2.058 -12.062 1.00 85.81 87 ALA A C 1
ATOM 687 O O . ALA A 1 87 ? 0.145 -2.867 -12.815 1.00 85.81 87 ALA A O 1
ATOM 688 N N . GLN A 1 88 ? -1.477 -1.362 -12.435 1.00 83.44 88 GLN A N 1
ATOM 689 C CA . GLN A 1 88 ? -2.134 -1.512 -13.735 1.00 83.44 88 GLN A CA 1
ATOM 690 C C . GLN A 1 88 ? -1.207 -1.151 -14.894 1.00 83.44 88 GLN A C 1
ATOM 692 O O . GLN A 1 88 ? -1.139 -1.898 -15.869 1.00 83.44 88 GLN A O 1
ATOM 697 N N . LYS A 1 89 ? -0.445 -0.056 -14.783 1.00 84.75 89 LYS A N 1
ATOM 698 C CA . LYS A 1 89 ? 0.542 0.316 -15.802 1.00 84.75 89 LYS A CA 1
ATOM 699 C C . LYS A 1 89 ? 1.589 -0.780 -15.983 1.00 84.75 89 LYS A C 1
ATOM 701 O O . LYS A 1 89 ? 1.881 -1.146 -17.116 1.00 84.75 89 LYS A O 1
ATOM 706 N N . ARG A 1 90 ? 2.112 -1.352 -14.892 1.00 79.88 90 ARG A N 1
ATOM 707 C CA . ARG A 1 90 ? 3.113 -2.425 -14.971 1.00 79.88 90 ARG A CA 1
ATOM 708 C C . ARG A 1 90 ? 2.545 -3.709 -15.574 1.00 79.88 90 ARG A C 1
ATOM 710 O O . ARG A 1 90 ? 3.226 -4.360 -16.363 1.00 79.88 90 ARG A O 1
ATOM 717 N N . ILE A 1 91 ? 1.306 -4.063 -15.233 1.00 72.75 91 ILE A N 1
ATOM 718 C CA . ILE A 1 91 ? 0.598 -5.200 -15.836 1.00 72.75 91 ILE A CA 1
ATOM 719 C C . ILE A 1 91 ? 0.401 -4.965 -17.335 1.00 72.75 91 ILE A C 1
ATOM 721 O O . ILE A 1 91 ? 0.695 -5.860 -18.123 1.00 72.75 91 ILE A O 1
ATOM 725 N N . ALA A 1 92 ? -0.026 -3.766 -17.740 1.00 75.44 92 ALA A N 1
ATOM 726 C CA . ALA A 1 92 ? -0.180 -3.411 -19.146 1.00 75.44 92 ALA A CA 1
ATOM 727 C C . ALA A 1 92 ? 1.163 -3.481 -19.891 1.00 75.44 92 ALA A C 1
ATOM 729 O O . ALA A 1 92 ? 1.246 -4.138 -20.922 1.00 75.44 92 ALA A O 1
ATOM 730 N N . GLU A 1 93 ? 2.231 -2.888 -19.350 1.00 75.62 93 GLU A N 1
ATOM 731 C CA . GLU A 1 93 ? 3.582 -2.938 -19.930 1.00 75.62 93 GLU A CA 1
ATOM 732 C C . GLU A 1 93 ? 4.092 -4.377 -20.104 1.00 75.62 93 GLU A C 1
ATOM 734 O O . GLU A 1 93 ? 4.626 -4.718 -21.158 1.00 75.62 93 GLU A O 1
ATOM 739 N N . ASN A 1 94 ? 3.898 -5.242 -19.104 1.00 66.62 94 ASN A N 1
ATOM 740 C CA . ASN A 1 94 ? 4.281 -6.653 -19.194 1.00 66.62 94 ASN A CA 1
ATOM 741 C C . ASN A 1 94 ? 3.385 -7.439 -20.167 1.00 66.62 94 ASN A C 1
ATOM 743 O O . ASN A 1 94 ? 3.872 -8.314 -20.880 1.00 66.62 94 ASN A O 1
ATOM 747 N N . GLY A 1 95 ? 2.092 -7.114 -20.235 1.00 61.88 95 GLY A N 1
ATOM 748 C CA . GLY A 1 95 ? 1.161 -7.671 -21.215 1.00 61.88 95 GLY A CA 1
ATOM 749 C C . GLY A 1 95 ? 1.551 -7.313 -22.652 1.00 61.88 95 GLY A C 1
ATOM 750 O O . GLY A 1 95 ? 1.598 -8.192 -23.510 1.00 61.88 95 GLY A O 1
ATOM 751 N N . PHE A 1 96 ? 1.921 -6.055 -22.906 1.00 58.59 96 PHE A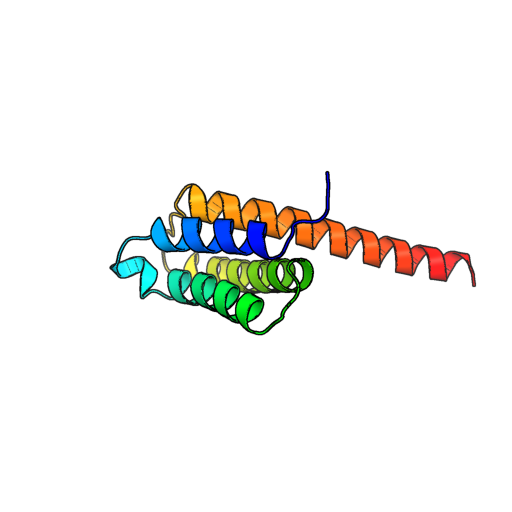 N 1
ATOM 752 C CA . PHE A 1 96 ? 2.418 -5.600 -24.208 1.00 58.59 96 PHE A CA 1
ATOM 753 C C . PHE A 1 96 ? 3.780 -6.204 -24.568 1.00 58.59 96 PHE A C 1
ATOM 755 O O . PHE A 1 96 ? 3.977 -6.591 -25.717 1.00 58.59 96 PHE 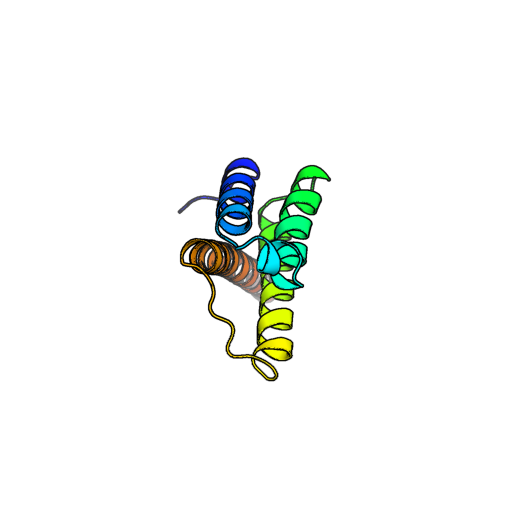A O 1
ATOM 762 N N . ALA A 1 97 ? 4.703 -6.345 -23.612 1.00 56.31 97 ALA A N 1
ATOM 763 C CA . ALA A 1 97 ? 5.988 -7.009 -23.846 1.00 56.31 97 ALA A CA 1
ATOM 764 C C . ALA A 1 97 ? 5.810 -8.485 -24.253 1.00 56.31 97 ALA A C 1
ATOM 766 O O . ALA A 1 97 ? 6.478 -8.965 -25.170 1.00 56.31 97 ALA A O 1
ATOM 767 N N . ASN A 1 98 ? 4.861 -9.187 -23.626 1.00 54.78 98 ASN A N 1
ATOM 768 C CA . ASN A 1 98 ? 4.526 -10.566 -23.983 1.00 54.78 98 ASN A CA 1
ATOM 769 C C . ASN A 1 98 ? 3.873 -10.675 -25.370 1.00 54.78 98 ASN A C 1
ATOM 771 O O . ASN A 1 98 ? 4.167 -11.619 -26.098 1.00 54.78 98 ASN A O 1
ATOM 775 N N . LEU A 1 99 ? 3.044 -9.702 -25.770 1.00 46.03 99 LEU A N 1
ATOM 776 C CA . LEU A 1 99 ? 2.502 -9.626 -27.132 1.00 46.03 99 LEU A CA 1
ATOM 777 C C . LEU A 1 99 ? 3.597 -9.334 -28.166 1.00 46.03 99 LEU A C 1
ATOM 779 O O . LEU A 1 99 ? 3.648 -9.995 -29.196 1.00 46.03 99 LEU A O 1
ATOM 783 N N . GLY A 1 100 ? 4.517 -8.409 -27.880 1.00 46.94 100 GLY A N 1
ATOM 784 C CA . GLY A 1 100 ? 5.657 -8.108 -28.753 1.00 46.94 100 GLY A CA 1
ATOM 785 C C . GLY A 1 100 ? 6.542 -9.330 -29.023 1.00 46.94 100 GLY A C 1
ATOM 786 O O . GLY A 1 100 ? 6.924 -9.566 -30.164 1.00 46.94 100 GLY A O 1
ATOM 787 N N . ASN A 1 101 ? 6.787 -10.166 -28.008 1.00 53.41 101 ASN A N 1
ATOM 788 C CA . ASN A 1 101 ? 7.495 -11.443 -28.174 1.00 53.41 101 ASN A CA 1
ATOM 789 C C . ASN A 1 101 ? 6.715 -12.488 -28.988 1.00 53.41 101 ASN A C 1
ATOM 791 O O . ASN A 1 101 ? 7.327 -13.400 -29.540 1.00 53.41 101 ASN A O 1
ATOM 795 N N . LEU A 1 102 ? 5.386 -12.381 -29.054 1.00 42.81 102 LEU A N 1
ATOM 796 C CA . LEU A 1 102 ? 4.543 -13.268 -29.854 1.00 42.81 102 LEU A CA 1
ATOM 797 C C . LEU A 1 102 ? 4.575 -12.897 -31.345 1.00 42.81 102 LEU A C 1
ATOM 799 O O . LEU A 1 102 ? 4.506 -13.786 -32.179 1.00 42.81 102 LEU A O 1
ATOM 803 N N . PHE A 1 103 ? 4.701 -11.606 -31.674 1.00 46.06 103 PHE A N 1
ATOM 804 C CA . PHE A 1 103 ? 4.789 -11.113 -33.059 1.00 46.06 103 PHE A CA 1
ATOM 805 C C . PHE A 1 103 ? 6.211 -11.143 -33.647 1.00 46.06 103 PHE A C 1
ATOM 807 O O . PHE A 1 103 ? 6.382 -10.922 -34.843 1.00 46.06 103 PHE A O 1
ATOM 814 N N . LEU A 1 104 ? 7.227 -11.381 -32.811 1.00 47.09 104 LEU A N 1
ATOM 815 C CA . LEU A 1 104 ? 8.632 -11.546 -33.212 1.00 47.09 104 LEU A CA 1
ATOM 816 C C . LEU A 1 104 ? 9.062 -13.025 -33.316 1.00 47.09 104 LEU A C 1
ATOM 818 O O . LEU A 1 104 ? 10.238 -13.299 -33.558 1.00 47.09 104 LEU A O 1
ATOM 822 N N . ARG A 1 105 ? 8.130 -13.963 -33.118 1.00 42.56 105 ARG A N 1
ATOM 823 C CA . ARG A 1 105 ? 8.270 -15.395 -33.415 1.00 42.56 105 ARG A CA 1
ATOM 824 C C . ARG A 1 105 ? 7.449 -15.752 -34.644 1.00 42.56 105 ARG A C 1
ATOM 826 O O . ARG A 1 105 ? 7.877 -16.698 -35.337 1.00 42.56 105 ARG A O 1
#

Sequence (105 aa):
MGKISNQELFSLIDTAYNSLSESDQNSKLGQLILKAAQNLNHGMDAITCCIKLIHDFSTYILIDQHIKNIKFTPEVKHLYQVANQIAQKRIAENGFANLGNLFLR

InterPro domains:
  IPR015046 Lactococcin-A immunity protein-like [PF08951] (6-81)
  IPR023130 Ta0600-like superfamily [G3DSA:1.20.1440.50] (1-101)

Organism: NCBI:txid1423820

pLDDT: mean 83.12, std 15.94, range [42.56, 97.19]

Foldseek 3Di:
DDDDFLVNLLVLLVQQLVQDDPVVCPDLNVVLSVVLNVCSVVPDTPLNSLLVSLVSVVVCCVVCVVPDPDDRDPSRVVSNVVSVVSNVVVVVVVVVVVVVVVVVD